Protein AF-A0A1H7T3L9-F1 (afdb_mo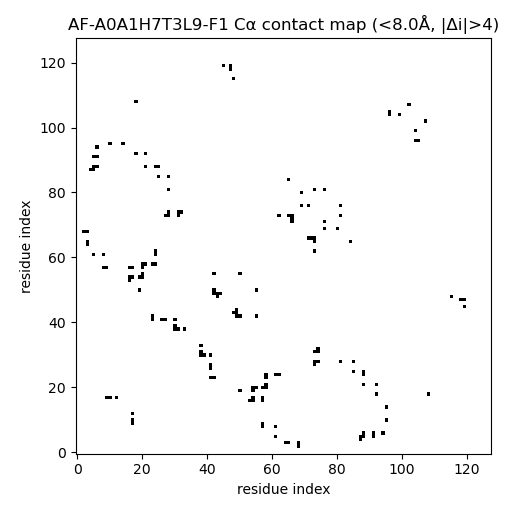nomer)

Nearest PDB structures (foldseek):
  7phh-assembly1_C  TM=2.811E-01  e=4.281E+00  Homo sapiens
  7phi-assembly1_A  TM=2.788E-01  e=5.031E+00  Homo sapiens

Mean predicted aligned error: 8.68 Å

Foldseek 3Di:
DPDDQLLVLQVPPDLVLSLLLLQLLLLLLVLLPDDPVPRDDSQPPDPQGGDDPSSVVSNVVSQVVLCVVVVHHSSPDDPVSSVVVSVSSVVSVVVSCVVVVPVPSVPVSVVVVVVVVVSVPDPPPPPD

Sequence (128 aa):
MNGMDVFSYIESAPVEIAVGALHYCSRAFDHAQWPKERRPDIFFEHPSCLPSPEVRKLTLAILAAIEADAKREIDQLDKKTFDAYWDLIGDAGDILDARHPDDGYSENVEKFFRMMDEKWNRPARSLG

Structure (mmCIF, N/CA/C/O backbone):
data_AF-A0A1H7T3L9-F1
#
_entry.id   AF-A0A1H7T3L9-F1
#
loop_
_atom_site.group_PDB
_atom_site.id
_atom_site.type_symbol
_atom_site.label_atom_id
_atom_site.label_alt_id
_atom_site.label_comp_id
_atom_site.label_asym_id
_atom_site.label_entity_id
_atom_site.label_seq_id
_atom_site.pdbx_PDB_ins_code
_atom_site.Cartn_x
_atom_site.Cartn_y
_atom_site.Cartn_z
_atom_site.occupancy
_atom_site.B_iso_or_equiv
_atom_site.auth_seq_id
_atom_site.auth_comp_id
_atom_site.auth_asym_id
_atom_site.auth_atom_id
_atom_site.pdbx_PDB_model_num
ATOM 1 N N . MET A 1 1 ? -16.909 -11.459 2.527 1.00 47.28 1 MET A N 1
ATOM 2 C CA . MET A 1 1 ? -16.691 -10.154 1.876 1.00 47.28 1 MET A CA 1
ATOM 3 C C . MET A 1 1 ? -16.612 -10.449 0.392 1.00 47.28 1 MET A C 1
ATOM 5 O O . MET A 1 1 ? -15.915 -11.398 0.054 1.00 47.28 1 MET A O 1
ATOM 9 N N . ASN A 1 2 ? -17.373 -9.756 -0.460 1.00 51.25 2 ASN A N 1
ATOM 10 C CA . ASN A 1 2 ? -17.066 -9.751 -1.895 1.00 51.25 2 ASN A CA 1
ATOM 11 C C . ASN A 1 2 ? -15.781 -8.929 -2.000 1.00 51.25 2 ASN A C 1
ATOM 13 O O . ASN A 1 2 ? -15.860 -7.710 -2.031 1.00 51.25 2 ASN A O 1
ATOM 17 N N . GLY A 1 3 ? -14.641 -9.593 -1.805 1.00 60.50 3 GLY A N 1
ATOM 18 C CA . GLY A 1 3 ? -13.380 -8.939 -1.481 1.00 60.50 3 GLY A CA 1
ATOM 19 C C . GLY A 1 3 ? -12.901 -8.093 -2.645 1.00 60.50 3 GLY A C 1
ATOM 20 O O . GLY A 1 3 ? -12.871 -8.573 -3.778 1.00 60.50 3 GLY A O 1
ATOM 21 N N . MET A 1 4 ? -12.546 -6.845 -2.352 1.00 81.00 4 MET A N 1
ATOM 22 C CA . MET A 1 4 ? -11.720 -6.047 -3.243 1.00 81.00 4 MET A CA 1
ATOM 23 C C . MET A 1 4 ? -10.480 -6.849 -3.667 1.00 81.00 4 MET A C 1
ATOM 25 O O . MET A 1 4 ? -9.870 -7.534 -2.848 1.00 81.00 4 MET A O 1
ATOM 29 N N . ASP A 1 5 ? -10.096 -6.715 -4.935 1.00 86.25 5 ASP A N 1
ATOM 30 C CA . ASP A 1 5 ? -8.854 -7.261 -5.473 1.00 86.25 5 ASP A CA 1
ATOM 31 C C . ASP A 1 5 ? -7.885 -6.116 -5.804 1.00 86.25 5 ASP A C 1
ATOM 33 O O . ASP A 1 5 ? -8.059 -5.410 -6.802 1.00 86.25 5 ASP A O 1
ATOM 37 N N . VAL A 1 6 ? -6.869 -5.924 -4.956 1.00 84.88 6 VAL A N 1
ATOM 38 C CA . VAL A 1 6 ? -5.809 -4.920 -5.158 1.00 84.88 6 VAL A CA 1
ATOM 39 C C . VAL A 1 6 ? -5.040 -5.193 -6.453 1.00 84.88 6 VAL A C 1
ATOM 41 O O . VAL A 1 6 ? -4.650 -4.250 -7.143 1.00 84.88 6 VAL A O 1
ATOM 44 N N . PHE A 1 7 ? -4.869 -6.464 -6.828 1.00 86.19 7 PHE A N 1
ATOM 45 C CA . PHE A 1 7 ? -4.080 -6.843 -7.991 1.00 86.19 7 PHE A CA 1
ATOM 46 C C . PHE A 1 7 ? -4.692 -6.316 -9.302 1.00 86.19 7 PHE A C 1
ATOM 48 O O . PHE A 1 7 ? -3.972 -5.817 -10.169 1.00 86.19 7 PHE A O 1
ATOM 55 N N . SER A 1 8 ? -6.024 -6.299 -9.413 1.00 91.12 8 SER A N 1
ATOM 56 C CA . SER A 1 8 ? -6.738 -5.745 -10.577 1.00 91.12 8 SER A CA 1
ATOM 57 C C . SER A 1 8 ? -6.410 -4.273 -10.892 1.00 91.12 8 SER A C 1
ATOM 59 O O . SER A 1 8 ? -6.532 -3.835 -12.035 1.00 91.12 8 SER A O 1
ATOM 61 N N . TYR A 1 9 ? -5.957 -3.494 -9.902 1.00 90.12 9 TYR A N 1
ATOM 62 C CA . TYR A 1 9 ? -5.565 -2.095 -10.105 1.00 90.12 9 TYR A CA 1
ATOM 63 C C . TYR A 1 9 ? -4.179 -1.961 -10.735 1.00 90.12 9 TYR A C 1
ATOM 65 O O . TYR A 1 9 ? -3.903 -0.977 -11.424 1.00 90.12 9 TYR A O 1
ATOM 73 N N . ILE A 1 10 ? -3.301 -2.928 -10.485 1.00 89.81 10 ILE A N 1
ATOM 74 C CA . ILE A 1 10 ? -1.890 -2.857 -10.863 1.00 89.81 10 ILE A CA 1
ATOM 75 C C . ILE A 1 10 ? -1.552 -3.745 -12.061 1.00 89.81 10 ILE A C 1
ATOM 77 O O . ILE A 1 10 ? -0.534 -3.512 -12.704 1.00 89.81 10 ILE A O 1
ATOM 81 N N . GLU A 1 11 ? -2.404 -4.714 -12.411 1.00 90.06 11 GLU A N 1
ATOM 82 C CA . GLU A 1 11 ? -2.085 -5.737 -13.415 1.00 90.06 11 GLU A CA 1
ATOM 83 C C . GLU A 1 11 ? -1.816 -5.193 -14.824 1.00 90.06 11 GLU A C 1
ATOM 85 O O . GLU A 1 11 ? -1.081 -5.805 -15.596 1.00 90.06 11 GLU A O 1
ATOM 90 N N . SER A 1 12 ? -2.413 -4.048 -15.168 1.00 87.00 12 SER A N 1
ATOM 91 C CA . SER A 1 12 ? -2.225 -3.381 -16.460 1.00 87.00 12 SER A CA 1
ATOM 92 C C . SER A 1 12 ? -1.244 -2.208 -16.398 1.00 87.00 12 SER A C 1
ATOM 94 O O . SER A 1 12 ? -0.996 -1.560 -17.417 1.00 87.00 12 SER A O 1
ATOM 96 N N . ALA A 1 13 ? -0.752 -1.863 -15.207 1.00 88.56 13 ALA A N 1
ATOM 97 C CA . ALA A 1 13 ? 0.180 -0.761 -15.033 1.00 88.56 13 ALA A CA 1
ATOM 98 C C . ALA A 1 13 ? 1.607 -1.207 -15.398 1.00 88.56 13 ALA A C 1
ATOM 100 O O . ALA A 1 13 ? 1.959 -2.371 -15.203 1.00 88.56 13 ALA A O 1
ATOM 101 N N . PRO A 1 14 ? 2.469 -0.298 -15.895 1.00 89.31 14 PRO A N 1
ATOM 102 C CA . PRO A 1 14 ? 3.894 -0.586 -15.986 1.00 89.31 14 PRO A CA 1
ATOM 103 C C . PRO A 1 14 ? 4.440 -0.992 -14.615 1.00 89.31 14 PRO A C 1
ATOM 105 O O . PRO A 1 14 ? 4.075 -0.385 -13.607 1.00 89.31 14 PRO A O 1
ATOM 108 N N . VAL A 1 15 ? 5.342 -1.971 -14.591 1.00 85.06 15 VAL A N 1
ATOM 109 C CA . VAL A 1 15 ? 5.835 -2.598 -13.354 1.00 85.06 15 VAL A CA 1
ATOM 110 C C . VAL A 1 15 ? 6.377 -1.585 -12.338 1.00 85.06 15 VAL A C 1
ATOM 112 O O . VAL A 1 15 ? 6.040 -1.638 -11.163 1.00 85.06 15 VAL A O 1
ATOM 115 N N . GLU A 1 16 ? 7.099 -0.570 -12.810 1.00 82.50 16 GLU A N 1
ATOM 116 C CA . GLU A 1 16 ? 7.656 0.530 -12.007 1.00 82.50 16 GLU A CA 1
ATOM 117 C C . GLU A 1 16 ? 6.551 1.333 -11.289 1.00 82.50 16 GLU A C 1
ATOM 119 O O . GLU A 1 16 ? 6.692 1.748 -10.138 1.00 82.50 16 GLU A O 1
ATOM 124 N N . ILE A 1 17 ? 5.419 1.539 -11.973 1.00 89.12 17 ILE A N 1
ATOM 125 C CA . ILE A 1 17 ? 4.260 2.264 -11.446 1.00 89.12 17 ILE A CA 1
ATOM 126 C C . ILE A 1 17 ? 3.498 1.395 -10.446 1.00 89.12 17 ILE A C 1
ATOM 128 O O . ILE A 1 17 ? 3.084 1.896 -9.403 1.00 89.12 17 ILE A O 1
ATOM 132 N N . ALA A 1 18 ? 3.337 0.106 -10.750 1.00 90.69 18 ALA A N 1
ATOM 133 C CA . ALA A 1 18 ? 2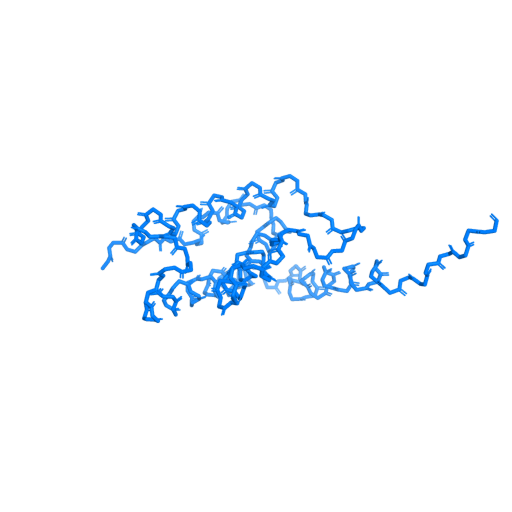.700 -0.867 -9.870 1.00 90.69 18 ALA A CA 1
ATOM 134 C C . ALA A 1 18 ? 3.472 -1.029 -8.549 1.00 90.69 18 ALA A C 1
ATOM 136 O O . ALA A 1 18 ? 2.888 -0.875 -7.477 1.00 90.69 18 ALA A O 1
ATOM 137 N N . VAL A 1 19 ? 4.792 -1.233 -8.623 1.00 87.38 19 VAL A N 1
ATOM 138 C CA . VAL A 1 19 ? 5.690 -1.329 -7.460 1.00 87.38 19 VAL A CA 1
ATOM 139 C C . VAL A 1 19 ? 5.638 -0.056 -6.626 1.00 87.38 19 VAL A C 1
ATOM 141 O O . VAL A 1 19 ? 5.419 -0.116 -5.416 1.00 87.38 19 VAL A O 1
ATOM 144 N N . GLY A 1 20 ? 5.796 1.109 -7.265 1.00 89.19 20 GLY A N 1
ATOM 145 C CA . GLY A 1 20 ? 5.713 2.388 -6.565 1.00 89.19 20 GLY A CA 1
ATOM 146 C C . GLY A 1 20 ? 4.364 2.561 -5.869 1.00 89.19 20 GLY A C 1
ATOM 147 O O . GLY A 1 20 ? 4.311 2.988 -4.716 1.00 89.19 20 GLY A O 1
ATOM 148 N N . ALA A 1 21 ? 3.270 2.187 -6.535 1.00 93.88 21 ALA A N 1
ATOM 149 C CA . ALA A 1 21 ? 1.940 2.310 -5.964 1.00 93.88 21 ALA A CA 1
ATOM 150 C C . ALA A 1 21 ? 1.753 1.426 -4.725 1.00 93.88 21 ALA A C 1
ATOM 152 O O . ALA A 1 21 ? 1.307 1.942 -3.698 1.00 93.88 21 ALA A O 1
ATOM 153 N N . LEU A 1 22 ? 2.147 0.148 -4.804 1.00 93.50 22 LEU A N 1
ATOM 154 C CA . LEU A 1 22 ? 2.106 -0.790 -3.680 1.00 93.50 22 LEU A CA 1
ATOM 155 C C . LEU A 1 22 ? 2.967 -0.311 -2.507 1.00 93.50 22 LEU A C 1
ATOM 157 O O . LEU A 1 22 ? 2.494 -0.309 -1.374 1.00 93.50 22 LEU A O 1
ATOM 161 N N . HIS A 1 23 ? 4.179 0.188 -2.775 1.00 90.38 23 HIS A N 1
ATOM 162 C CA . HIS A 1 23 ? 5.054 0.748 -1.744 1.00 90.38 23 HIS A CA 1
ATOM 163 C C . HIS A 1 23 ? 4.362 1.865 -0.947 1.00 90.38 23 HIS A C 1
ATOM 165 O O . HIS A 1 23 ? 4.315 1.823 0.284 1.00 90.38 23 HIS A O 1
ATOM 171 N N . TYR A 1 24 ? 3.775 2.854 -1.630 1.00 93.50 24 TYR A N 1
ATOM 172 C CA . TYR A 1 24 ? 3.077 3.943 -0.943 1.00 93.50 24 TYR A CA 1
ATOM 173 C C . TYR A 1 24 ? 1.762 3.497 -0.288 1.00 93.50 24 TYR A C 1
ATOM 175 O O . TYR A 1 24 ? 1.348 4.105 0.702 1.00 93.50 24 TYR A O 1
ATOM 183 N N . CYS A 1 25 ? 1.125 2.427 -0.776 1.00 95.38 25 CYS A N 1
ATOM 184 C CA . CYS A 1 25 ? 0.001 1.803 -0.082 1.00 95.38 25 CYS A CA 1
ATOM 185 C C . CYS A 1 25 ? 0.435 1.192 1.256 1.00 95.38 25 CYS A C 1
ATOM 187 O O . CYS A 1 25 ? -0.167 1.520 2.278 1.00 95.38 25 CYS A O 1
ATOM 189 N N . SER A 1 26 ? 1.513 0.403 1.289 1.00 92.88 26 SER A N 1
ATOM 190 C CA . SER A 1 26 ? 2.077 -0.123 2.542 1.00 92.88 26 SER A CA 1
ATOM 191 C C . SER A 1 26 ? 2.439 1.007 3.509 1.00 92.88 26 SER A C 1
ATOM 193 O O . SER A 1 26 ? 2.046 0.980 4.673 1.00 92.88 26 SER A O 1
ATOM 195 N N . ARG A 1 27 ? 3.066 2.088 3.022 1.00 91.69 27 ARG A N 1
ATOM 196 C CA . ARG A 1 27 ? 3.360 3.261 3.864 1.00 91.69 27 ARG A CA 1
ATOM 197 C C . ARG A 1 27 ? 2.118 3.897 4.479 1.00 91.69 27 ARG A C 1
ATOM 199 O O . ARG A 1 27 ? 2.172 4.353 5.619 1.00 91.69 27 ARG A O 1
ATOM 206 N N . ALA A 1 28 ? 1.011 3.968 3.741 1.00 94.31 28 ALA A N 1
ATOM 207 C CA . ALA A 1 28 ? -0.233 4.517 4.272 1.00 94.31 28 ALA A CA 1
ATOM 208 C C . ALA A 1 28 ? -0.746 3.689 5.459 1.00 94.31 28 ALA A C 1
ATOM 210 O O . ALA A 1 28 ? -1.162 4.261 6.466 1.00 94.31 28 ALA A O 1
ATOM 211 N N . PHE A 1 29 ? -0.641 2.363 5.374 1.00 94.31 29 PHE A N 1
ATOM 212 C CA . PHE A 1 29 ? -0.975 1.452 6.467 1.00 94.31 29 PHE A CA 1
ATOM 213 C C . PHE A 1 29 ? -0.014 1.601 7.655 1.00 94.31 29 PHE A C 1
ATOM 215 O O . PHE A 1 29 ? -0.465 1.700 8.797 1.00 94.31 29 PHE A O 1
ATOM 222 N N . ASP A 1 30 ? 1.294 1.709 7.415 1.00 91.38 30 ASP A N 1
ATOM 223 C CA . ASP A 1 30 ? 2.274 1.959 8.480 1.00 91.38 30 ASP A CA 1
ATOM 224 C C . ASP A 1 30 ? 1.993 3.279 9.210 1.00 91.38 30 ASP A C 1
ATOM 226 O O . ASP A 1 30 ? 1.915 3.326 10.441 1.00 91.38 30 ASP A O 1
ATOM 230 N N . HIS A 1 31 ? 1.781 4.361 8.455 1.00 92.38 31 HIS A N 1
ATOM 231 C CA . HIS A 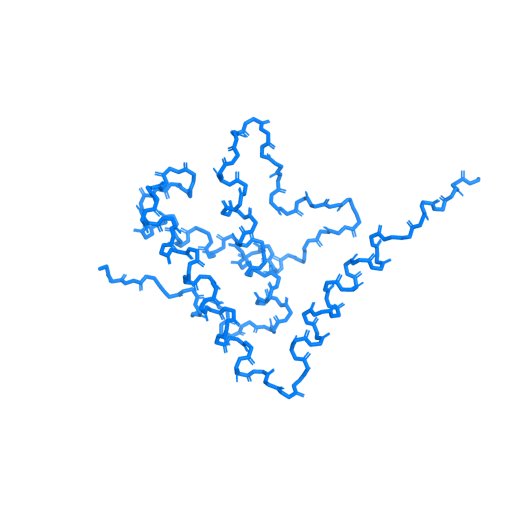1 31 ? 1.495 5.680 9.015 1.00 92.38 31 HIS A CA 1
ATOM 232 C C . HIS A 1 31 ? 0.141 5.706 9.741 1.00 92.38 31 HIS A C 1
ATOM 234 O O . HIS A 1 31 ? -0.001 6.424 10.731 1.00 92.38 31 HIS A O 1
ATOM 240 N N . ALA A 1 32 ? -0.854 4.927 9.301 1.00 92.56 32 ALA A N 1
ATOM 241 C CA . ALA A 1 32 ? -2.161 4.849 9.956 1.00 92.56 32 ALA A CA 1
ATOM 242 C C . ALA A 1 32 ? -2.070 4.365 11.415 1.00 92.56 32 ALA A C 1
ATOM 244 O O . ALA A 1 32 ? -2.903 4.742 12.239 1.00 92.56 32 ALA A O 1
ATOM 245 N N . GLN A 1 33 ? -1.022 3.618 11.769 1.00 89.31 33 GLN A N 1
ATOM 246 C CA . GLN A 1 33 ? -0.770 3.177 13.144 1.00 89.31 33 GLN A CA 1
ATOM 247 C C . GLN A 1 33 ? -0.188 4.284 14.041 1.00 89.31 33 GLN A C 1
ATOM 249 O O . GLN A 1 33 ? -0.147 4.144 15.265 1.00 89.31 33 GLN A O 1
ATOM 254 N N . TRP A 1 34 ? 0.277 5.397 13.466 1.00 89.50 34 TRP A N 1
ATOM 255 C CA . TRP A 1 34 ? 0.857 6.509 14.223 1.00 89.50 34 TRP A CA 1
ATOM 256 C C . TRP A 1 34 ? -0.232 7.486 14.695 1.00 89.50 34 TRP A C 1
ATOM 258 O O . TRP A 1 34 ? -1.310 7.540 14.098 1.00 89.50 34 TRP A O 1
ATOM 268 N N . PRO A 1 35 ? 0.026 8.318 15.724 1.00 88.50 35 PRO A N 1
ATOM 269 C CA . PRO A 1 35 ? -0.861 9.430 16.076 1.00 88.50 35 PRO A CA 1
ATOM 270 C C . PRO A 1 35 ? -1.045 10.401 14.901 1.00 88.50 35 PRO A C 1
ATOM 272 O O . PRO A 1 35 ? -0.055 10.762 14.259 1.00 88.50 35 PRO A O 1
ATOM 275 N N . LYS A 1 36 ? -2.285 10.848 14.637 1.00 87.00 36 LYS A N 1
ATOM 276 C CA . LYS A 1 36 ? -2.649 11.696 13.478 1.00 87.00 36 LYS A CA 1
ATOM 277 C C . LYS A 1 36 ? -1.745 12.918 13.326 1.00 87.00 36 LYS A C 1
ATOM 279 O O . LYS A 1 36 ? -1.329 13.241 12.221 1.00 87.00 36 LYS A O 1
ATOM 284 N N . GLU A 1 37 ? -1.392 13.554 14.436 1.00 88.12 37 GLU A N 1
ATOM 285 C CA . GLU A 1 37 ? -0.607 14.791 14.486 1.00 88.12 37 GLU A CA 1
ATOM 286 C C . GLU A 1 37 ? 0.855 14.594 14.059 1.00 88.12 37 GLU A C 1
ATOM 288 O O . GLU A 1 37 ? 1.570 15.567 13.831 1.00 88.12 37 GLU A O 1
ATOM 293 N N . ARG A 1 38 ? 1.317 13.341 13.990 1.00 84.88 38 ARG A N 1
ATOM 294 C CA . ARG A 1 38 ? 2.695 12.971 13.645 1.00 84.88 38 ARG A CA 1
ATOM 295 C C . ARG A 1 38 ? 2.813 12.256 12.307 1.00 84.88 38 ARG A C 1
ATOM 297 O O . ARG A 1 38 ? 3.927 11.900 11.934 1.00 84.88 38 ARG A O 1
ATOM 304 N N . ARG A 1 39 ? 1.703 12.013 11.607 1.00 87.62 39 ARG A N 1
ATOM 305 C CA . ARG A 1 39 ? 1.724 11.317 10.318 1.00 87.62 39 ARG A CA 1
ATOM 306 C C . ARG A 1 39 ? 2.277 12.255 9.249 1.00 87.62 39 ARG A C 1
ATOM 308 O O . ARG A 1 39 ? 1.651 13.282 8.982 1.00 87.62 39 ARG A O 1
ATOM 315 N N . PRO A 1 40 ? 3.430 11.939 8.640 1.00 84.56 40 PRO A N 1
ATOM 316 C CA . PRO A 1 40 ? 3.887 12.692 7.489 1.00 84.56 40 PRO A CA 1
ATOM 317 C C . PRO A 1 40 ? 3.008 12.360 6.278 1.00 84.56 40 PRO A C 1
ATOM 319 O O . PRO A 1 40 ? 2.341 11.318 6.241 1.00 84.56 40 PRO A O 1
ATOM 322 N N . ASP A 1 41 ? 3.019 13.245 5.281 1.00 88.50 41 ASP A N 1
ATOM 3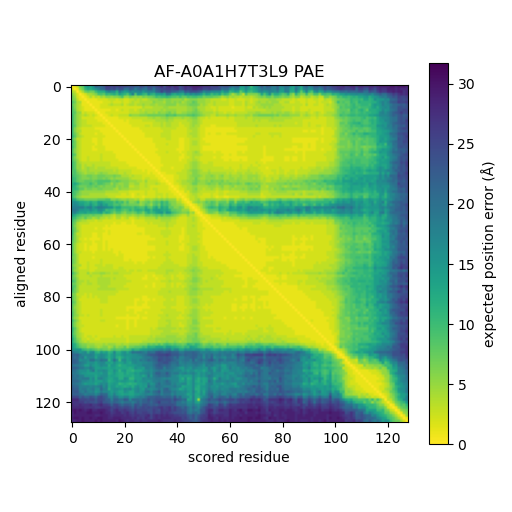23 C CA . ASP A 1 41 ? 2.443 12.939 3.970 1.00 88.50 41 ASP A CA 1
ATOM 324 C C . ASP A 1 41 ? 3.090 11.647 3.445 1.00 88.50 41 ASP A C 1
ATOM 326 O O . ASP A 1 41 ? 4.315 11.523 3.420 1.00 88.50 41 ASP A O 1
ATOM 330 N N . ILE A 1 42 ? 2.262 10.667 3.070 1.00 89.94 42 ILE A N 1
ATOM 331 C CA . ILE A 1 42 ? 2.714 9.340 2.633 1.00 89.94 42 ILE A CA 1
ATOM 332 C C . ILE A 1 42 ? 3.622 9.417 1.402 1.00 89.94 42 ILE A C 1
ATOM 334 O O . ILE A 1 42 ? 4.479 8.559 1.236 1.00 89.94 42 ILE A O 1
ATOM 338 N N . PHE A 1 43 ? 3.469 10.454 0.573 1.00 89.00 43 PHE A N 1
ATOM 339 C CA . PHE A 1 43 ? 4.284 10.692 -0.616 1.00 89.00 43 PHE A CA 1
ATOM 340 C C . PHE A 1 43 ? 5.516 11.552 -0.331 1.00 89.00 43 PHE A C 1
ATOM 342 O O . PHE A 1 43 ? 6.388 11.679 -1.192 1.00 89.00 43 PHE A O 1
ATOM 349 N N . PHE A 1 44 ? 5.586 12.171 0.849 1.00 81.12 44 PHE A N 1
ATOM 350 C CA . PHE A 1 44 ? 6.699 13.018 1.244 1.00 81.12 44 PHE A CA 1
ATOM 351 C C . PHE A 1 44 ? 7.683 12.231 2.105 1.00 81.12 44 PHE A C 1
ATOM 353 O O . PHE A 1 44 ? 7.658 12.268 3.334 1.00 81.12 44 PHE A O 1
ATOM 360 N N . GLU A 1 45 ? 8.573 11.519 1.426 1.00 69.31 45 GLU A N 1
ATOM 361 C CA . GLU A 1 45 ? 9.675 10.806 2.066 1.00 69.31 45 GLU A CA 1
ATOM 362 C C . GLU A 1 45 ? 10.947 11.664 2.122 1.00 69.31 45 GLU A C 1
ATOM 364 O O . GLU A 1 45 ? 11.600 11.749 3.162 1.00 69.31 45 GLU A O 1
ATOM 369 N N . HIS A 1 46 ? 11.275 12.354 1.023 1.00 66.00 46 HIS A N 1
ATOM 370 C CA . HIS A 1 46 ? 12.433 13.243 0.928 1.00 66.00 46 HIS A CA 1
ATOM 371 C C . HIS A 1 46 ? 12.211 14.349 -0.124 1.00 66.00 46 HIS A C 1
ATOM 373 O O . HIS A 1 46 ? 11.596 14.084 -1.159 1.00 66.00 46 HIS A O 1
ATOM 379 N N . PRO A 1 47 ? 12.759 15.571 0.048 1.00 58.00 47 PRO A N 1
ATOM 380 C CA . PRO A 1 47 ? 12.566 16.681 -0.896 1.00 58.00 47 PRO A CA 1
ATOM 381 C C . PRO A 1 47 ? 12.997 16.406 -2.345 1.00 58.00 47 PRO A C 1
ATOM 383 O O . PRO A 1 47 ? 12.492 17.040 -3.267 1.00 58.00 47 PRO A O 1
ATOM 386 N N . SER A 1 48 ? 13.942 15.487 -2.560 1.00 58.50 48 SER A N 1
ATOM 387 C CA . SER A 1 48 ? 14.422 15.104 -3.898 1.00 58.50 48 SER A CA 1
ATOM 388 C C . SER A 1 48 ? 13.710 13.886 -4.490 1.00 58.50 48 SER A C 1
ATOM 390 O O . SER A 1 48 ? 14.077 13.449 -5.583 1.00 58.50 48 SER A O 1
ATOM 392 N N . CYS A 1 49 ? 12.723 13.331 -3.786 1.00 62.47 49 CYS A N 1
ATOM 393 C CA . CYS A 1 49 ? 12.108 12.068 -4.149 1.00 62.47 49 CYS A CA 1
ATOM 394 C C . CYS A 1 49 ? 10.591 12.116 -3.969 1.00 62.47 49 CYS A C 1
ATOM 396 O O . CYS A 1 49 ? 10.040 11.682 -2.960 1.00 62.47 49 CYS A O 1
ATOM 398 N N . LEU A 1 50 ? 9.933 12.700 -4.968 1.00 77.06 50 LEU A N 1
ATOM 399 C CA . LEU A 1 50 ? 8.484 12.667 -5.095 1.00 77.06 50 LEU A CA 1
ATOM 400 C C . LEU A 1 50 ? 8.105 11.572 -6.098 1.00 77.06 50 LEU A C 1
ATOM 402 O O . LEU A 1 50 ? 8.768 11.457 -7.136 1.00 77.06 50 LEU A O 1
ATOM 406 N N . PRO A 1 51 ? 7.040 10.800 -5.831 1.00 85.19 51 PRO A N 1
ATOM 407 C CA . PRO A 1 51 ? 6.529 9.841 -6.798 1.00 85.19 51 PRO A CA 1
ATOM 408 C C . PRO A 1 51 ? 6.111 10.535 -8.090 1.00 85.19 51 PRO A C 1
ATOM 410 O O . PRO A 1 51 ? 5.702 11.703 -8.088 1.00 85.19 51 PRO A O 1
ATOM 413 N N . SER A 1 52 ? 6.143 9.791 -9.196 1.00 88.94 52 SER A N 1
ATOM 414 C CA . SER A 1 52 ? 5.540 10.281 -10.431 1.00 88.94 52 SER A CA 1
ATOM 415 C C . SER A 1 52 ? 4.032 10.520 -10.239 1.00 88.94 52 SER A C 1
ATOM 417 O O . SER A 1 52 ? 3.399 9.896 -9.374 1.00 88.94 52 SER A O 1
ATOM 419 N N . PRO A 1 53 ? 3.417 11.405 -11.045 1.00 92.44 53 PRO A N 1
ATOM 420 C CA . PRO A 1 53 ? 1.971 11.606 -11.019 1.00 92.44 53 PRO A CA 1
ATOM 421 C C . PRO A 1 53 ? 1.175 10.306 -11.196 1.00 92.44 53 PRO A C 1
ATOM 423 O O . PRO A 1 53 ? 0.125 10.146 -10.576 1.00 92.44 53 PRO A O 1
ATOM 426 N N . GLU A 1 54 ? 1.675 9.371 -12.004 1.00 92.75 54 GLU A N 1
ATOM 427 C CA . GLU A 1 54 ? 1.054 8.073 -12.265 1.00 92.75 54 GLU A CA 1
ATOM 428 C C . GLU A 1 54 ? 1.078 7.172 -11.027 1.00 92.75 54 GLU A C 1
ATOM 430 O O . GLU A 1 54 ? 0.031 6.632 -10.670 1.00 92.75 54 GLU A O 1
ATOM 435 N N . VAL A 1 55 ? 2.223 7.075 -10.334 1.00 92.44 55 VAL A N 1
ATOM 436 C CA . VAL A 1 55 ? 2.331 6.346 -9.058 1.00 92.44 55 VAL A CA 1
ATOM 437 C C . VAL A 1 55 ? 1.355 6.937 -8.051 1.00 92.44 55 VAL A C 1
ATOM 439 O O . VAL A 1 55 ? 0.528 6.219 -7.499 1.00 92.44 55 VAL A O 1
ATOM 442 N N . ARG A 1 56 ? 1.375 8.264 -7.875 1.00 94.62 56 ARG A N 1
ATOM 443 C CA . ARG A 1 56 ? 0.492 8.946 -6.924 1.00 94.62 56 ARG A CA 1
ATOM 444 C C . ARG A 1 56 ? -0.983 8.688 -7.228 1.00 94.62 56 ARG A C 1
ATOM 446 O O . ARG A 1 56 ? -1.765 8.418 -6.320 1.00 94.62 56 ARG A O 1
ATOM 453 N N . LYS A 1 57 ? -1.371 8.776 -8.503 1.00 96.62 57 LYS A N 1
ATOM 454 C CA . LYS A 1 57 ? -2.747 8.525 -8.943 1.00 96.62 57 LYS A CA 1
ATOM 455 C C . LYS A 1 57 ? -3.166 7.086 -8.648 1.00 96.62 57 LYS A C 1
ATOM 457 O O . LYS A 1 57 ? -4.276 6.882 -8.163 1.00 96.62 57 LYS A O 1
ATOM 462 N N . LEU A 1 58 ? -2.298 6.115 -8.930 1.00 96.56 58 LEU A N 1
ATOM 463 C CA . LEU A 1 58 ? -2.593 4.705 -8.708 1.00 96.56 58 LEU A CA 1
ATOM 464 C C . LEU A 1 58 ? -2.667 4.368 -7.213 1.00 96.56 58 LEU A C 1
ATOM 466 O O . LEU A 1 58 ? -3.648 3.762 -6.793 1.00 96.56 58 LEU A O 1
ATOM 470 N N . THR A 1 59 ? -1.724 4.853 -6.397 1.00 96.69 59 THR A N 1
ATOM 471 C CA . THR A 1 59 ? -1.780 4.725 -4.930 1.00 96.69 59 THR A CA 1
ATOM 472 C C . THR A 1 59 ? -3.099 5.253 -4.381 1.00 96.69 59 THR A C 1
ATOM 474 O O . THR A 1 59 ? -3.792 4.551 -3.652 1.00 96.69 59 THR A O 1
ATOM 477 N N . LEU A 1 60 ? -3.480 6.483 -4.744 1.00 97.12 60 LEU A N 1
ATOM 478 C CA . LEU A 1 60 ? -4.717 7.087 -4.245 1.00 97.12 60 LEU A CA 1
ATOM 479 C C . LEU A 1 60 ? -5.959 6.304 -4.682 1.00 97.12 60 LEU A C 1
ATOM 481 O O . LEU A 1 60 ? -6.900 6.192 -3.903 1.00 97.12 60 LEU A O 1
ATOM 485 N N . ALA A 1 61 ? -5.967 5.750 -5.898 1.00 97.19 61 ALA A N 1
ATOM 486 C CA . ALA A 1 61 ? -7.072 4.924 -6.374 1.00 97.19 61 ALA A CA 1
ATOM 487 C C . ALA A 1 61 ? -7.219 3.631 -5.556 1.00 97.19 61 ALA A C 1
ATOM 489 O O . ALA A 1 61 ? -8.339 3.275 -5.194 1.00 97.19 61 ALA A O 1
ATOM 490 N N . ILE A 1 62 ? -6.105 2.968 -5.228 1.00 97.19 62 ILE A N 1
ATOM 491 C CA . ILE A 1 62 ? -6.100 1.754 -4.399 1.00 97.19 62 ILE A CA 1
ATOM 492 C C . ILE A 1 62 ? -6.567 2.080 -2.976 1.00 97.19 62 ILE A C 1
ATOM 494 O O . ILE A 1 62 ? -7.477 1.428 -2.472 1.00 97.19 62 ILE A O 1
ATOM 498 N N . LEU A 1 63 ? -6.005 3.116 -2.343 1.00 96.88 63 LEU A N 1
ATOM 499 C CA . LEU A 1 63 ? -6.384 3.505 -0.979 1.00 96.88 63 LEU A CA 1
ATOM 500 C C . LEU A 1 63 ? -7.867 3.889 -0.889 1.00 96.88 63 LEU A C 1
ATOM 502 O O . LEU A 1 63 ? -8.568 3.412 -0.003 1.00 96.88 63 LEU A O 1
ATOM 506 N N . ALA A 1 64 ? -8.371 4.675 -1.843 1.00 96.44 64 ALA A N 1
ATOM 507 C CA . ALA A 1 64 ? -9.784 5.047 -1.882 1.00 96.44 64 ALA A CA 1
ATOM 508 C C . ALA A 1 64 ? -10.706 3.833 -2.083 1.00 96.44 64 ALA A C 1
ATOM 510 O O . ALA A 1 64 ? -11.803 3.791 -1.527 1.00 96.44 64 ALA A O 1
ATOM 511 N N . ALA A 1 65 ? -10.279 2.842 -2.870 1.00 95.94 65 ALA A N 1
ATOM 512 C CA . ALA A 1 65 ? -11.034 1.610 -3.061 1.00 95.94 65 ALA A CA 1
ATOM 513 C C . ALA A 1 65 ? -11.086 0.765 -1.779 1.00 95.94 65 ALA A C 1
ATOM 515 O O . ALA A 1 65 ? -12.163 0.281 -1.428 1.00 95.94 65 ALA A O 1
ATOM 516 N N . ILE A 1 66 ? -9.972 0.671 -1.044 1.00 95.50 66 ILE A N 1
ATOM 517 C CA . ILE A 1 66 ? -9.918 0.015 0.272 1.00 95.50 66 ILE A CA 1
ATOM 518 C C . ILE A 1 66 ? -10.886 0.699 1.240 1.00 95.50 66 ILE A C 1
ATOM 520 O O . ILE A 1 66 ? -11.709 0.035 1.866 1.00 95.50 66 ILE A O 1
ATOM 524 N N . GLU A 1 67 ? -10.843 2.029 1.338 1.00 95.69 67 GLU A N 1
ATOM 525 C CA . GLU A 1 67 ? -11.724 2.778 2.242 1.00 95.69 67 GLU A CA 1
ATOM 526 C C . GLU A 1 67 ? -13.204 2.652 1.858 1.00 95.69 67 GLU A C 1
ATOM 528 O O . GLU A 1 67 ? -14.074 2.559 2.728 1.00 95.69 67 GLU A O 1
ATOM 533 N N . ALA A 1 68 ? -13.506 2.606 0.557 1.00 95.12 68 ALA A N 1
ATOM 534 C CA . ALA A 1 68 ? -14.860 2.396 0.059 1.00 95.12 68 ALA A CA 1
ATOM 535 C C . ALA A 1 68 ? -15.389 0.988 0.382 1.00 95.12 68 ALA A C 1
ATOM 537 O O . ALA A 1 68 ? -16.543 0.858 0.805 1.00 95.12 68 ALA A O 1
ATOM 538 N N . ASP A 1 69 ? -14.561 -0.049 0.222 1.00 95.00 69 ASP A N 1
ATOM 539 C CA . ASP A 1 69 ? -14.909 -1.436 0.555 1.00 95.00 69 ASP A CA 1
ATOM 540 C C . ASP A 1 69 ? -15.086 -1.615 2.074 1.00 95.00 69 ASP A C 1
ATOM 542 O O . ASP A 1 69 ? -16.103 -2.142 2.539 1.00 95.00 69 ASP A O 1
ATOM 546 N N . ALA A 1 70 ? -14.166 -1.052 2.863 1.00 93.62 70 ALA A N 1
ATOM 547 C CA . ALA A 1 70 ? -14.209 -1.069 4.323 1.00 93.62 70 ALA A CA 1
ATOM 548 C C . ALA A 1 70 ? -15.290 -0.151 4.922 1.00 93.62 70 ALA A C 1
ATOM 550 O O . ALA A 1 70 ? -15.668 -0.301 6.091 1.00 93.62 70 ALA A O 1
ATOM 551 N N . LYS A 1 71 ? -15.787 0.812 4.134 1.00 95.06 71 LYS A N 1
ATOM 552 C CA . LYS A 1 71 ? -16.688 1.904 4.547 1.00 95.06 71 LYS A CA 1
ATOM 553 C C . LYS A 1 71 ? -16.133 2.726 5.712 1.00 95.06 71 LYS A C 1
ATOM 555 O O . LYS A 1 71 ? -16.896 3.186 6.568 1.00 95.06 71 LYS A O 1
ATOM 560 N N . ARG A 1 72 ? -14.808 2.850 5.778 1.00 95.12 72 ARG A N 1
ATOM 561 C CA . ARG A 1 72 ? -14.044 3.474 6.863 1.00 95.12 72 ARG A CA 1
ATOM 562 C C . ARG A 1 72 ? -12.708 3.965 6.331 1.00 95.12 72 ARG A C 1
ATOM 564 O O . ARG A 1 72 ? -12.165 3.365 5.413 1.00 95.12 72 ARG A O 1
ATOM 571 N N . GLU A 1 73 ? -12.178 5.007 6.959 1.00 95.06 73 GLU A N 1
ATOM 572 C CA . GLU A 1 73 ? -10.796 5.438 6.733 1.00 95.06 73 GLU A CA 1
ATOM 573 C C . GLU A 1 73 ? -9.817 4.357 7.219 1.00 95.06 73 GLU A C 1
ATOM 575 O O . GLU A 1 73 ? -10.109 3.633 8.179 1.00 95.06 73 GLU A O 1
ATOM 580 N N . ILE A 1 74 ? -8.647 4.263 6.582 1.00 94.12 74 ILE A N 1
ATOM 581 C CA . ILE A 1 74 ? -7.631 3.233 6.889 1.00 94.12 74 ILE A CA 1
ATOM 582 C C . ILE A 1 74 ? -7.218 3.252 8.369 1.00 94.12 74 ILE A C 1
ATOM 584 O O . ILE A 1 74 ? -6.989 2.215 8.988 1.00 94.12 74 ILE A O 1
ATOM 588 N N . ASP A 1 75 ? -7.169 4.431 8.978 1.00 93.69 75 ASP A N 1
ATOM 589 C CA . ASP A 1 75 ? -6.794 4.607 10.380 1.00 93.69 75 ASP A CA 1
ATOM 590 C C . ASP A 1 75 ? -7.929 4.360 11.387 1.00 93.69 75 ASP A C 1
ATOM 592 O O . ASP A 1 75 ? -7.730 4.501 12.595 1.00 93.69 75 ASP A O 1
ATOM 596 N N . GLN A 1 76 ? -9.113 3.992 10.899 1.00 95.38 76 GLN A N 1
ATOM 597 C CA . GLN A 1 76 ? -10.287 3.611 11.689 1.00 95.38 76 GLN A CA 1
ATOM 598 C C . GLN A 1 76 ? -10.633 2.123 11.537 1.0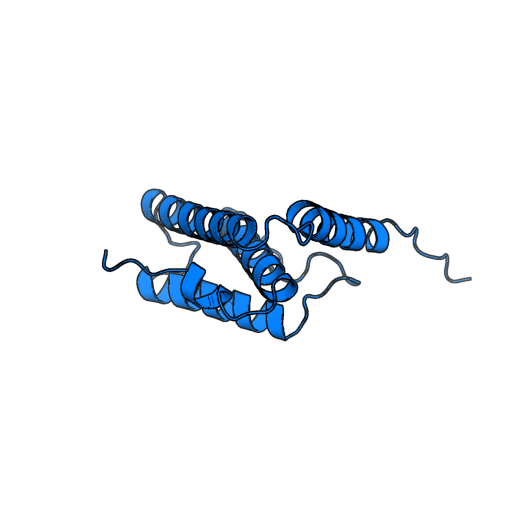0 95.38 76 GLN A C 1
ATOM 600 O O . GLN A 1 76 ? -11.664 1.665 12.055 1.00 95.38 76 GLN A O 1
ATOM 605 N N . LEU A 1 77 ? -9.810 1.370 10.803 1.00 94.50 77 LEU A N 1
ATOM 606 C CA . LEU A 1 77 ? -9.979 -0.064 10.622 1.00 94.50 77 LEU A CA 1
ATOM 607 C C . LEU A 1 77 ? -9.724 -0.799 11.939 1.00 94.50 77 LEU A C 1
ATOM 609 O O . LEU A 1 77 ? -8.819 -0.470 12.706 1.00 94.50 77 LEU A O 1
ATOM 613 N N . ASP A 1 78 ? -10.531 -1.825 12.206 1.00 95.00 78 ASP A N 1
ATOM 614 C CA . ASP A 1 78 ? -10.191 -2.788 13.245 1.00 95.00 78 ASP A CA 1
ATOM 615 C C . ASP A 1 78 ? -9.003 -3.650 12.794 1.00 95.00 78 ASP A C 1
ATOM 617 O O . ASP A 1 78 ? -8.746 -3.800 11.599 1.00 95.00 78 ASP A O 1
ATOM 621 N N . LYS A 1 79 ? -8.300 -4.258 13.756 1.00 93.88 79 LYS A N 1
ATOM 622 C CA . LYS A 1 79 ? -7.090 -5.039 13.476 1.00 93.88 79 LYS A CA 1
ATOM 623 C C . LYS A 1 79 ? -7.302 -6.127 12.419 1.00 93.88 79 LYS A C 1
ATOM 625 O O . LYS A 1 79 ? -6.445 -6.307 11.568 1.00 93.88 79 LYS A O 1
ATOM 630 N N . LYS A 1 80 ? -8.427 -6.845 12.458 1.00 95.44 80 LYS A N 1
ATOM 631 C CA . LYS A 1 80 ? -8.671 -7.945 11.519 1.00 95.44 80 LYS A CA 1
ATOM 632 C C . LYS A 1 80 ? -8.823 -7.416 10.095 1.00 95.44 80 LYS A C 1
ATOM 634 O O . LYS A 1 80 ? -8.290 -8.011 9.166 1.00 95.44 80 LYS A O 1
ATOM 639 N N . THR A 1 81 ? -9.563 -6.325 9.932 1.00 94.69 81 THR A N 1
ATOM 640 C CA . THR A 1 81 ? -9.757 -5.683 8.629 1.00 94.69 81 THR A CA 1
ATOM 641 C C . THR A 1 81 ? -8.456 -5.057 8.121 1.00 94.69 81 THR A C 1
ATOM 643 O O . THR A 1 81 ? -8.132 -5.201 6.947 1.00 94.69 81 THR A O 1
ATOM 646 N N . PHE A 1 82 ? -7.684 -4.423 9.007 1.00 94.94 82 PHE A N 1
ATOM 647 C CA . PHE A 1 82 ? -6.366 -3.876 8.687 1.00 94.94 82 PHE A CA 1
ATOM 648 C C . PHE A 1 82 ? -5.407 -4.964 8.188 1.00 94.94 82 PHE A C 1
ATOM 650 O O . PHE A 1 82 ? -4.862 -4.829 7.096 1.00 94.94 82 PHE A O 1
ATOM 657 N N . ASP A 1 83 ? -5.251 -6.051 8.952 1.00 94.38 83 ASP A N 1
ATOM 658 C CA . ASP A 1 83 ? -4.365 -7.166 8.600 1.00 94.38 83 ASP A CA 1
ATOM 659 C C . ASP A 1 83 ? -4.787 -7.787 7.254 1.00 94.38 83 ASP A C 1
ATOM 661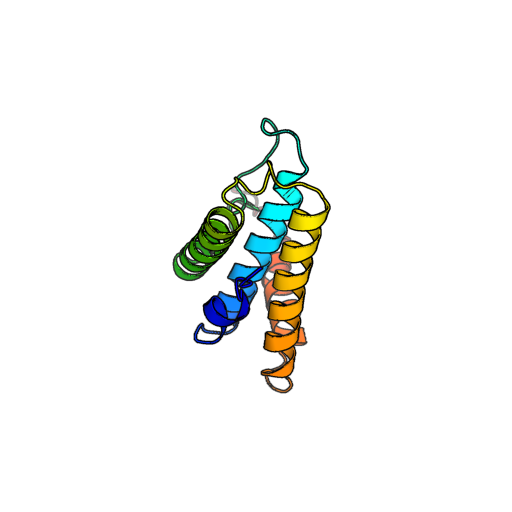 O O . ASP A 1 83 ? -3.946 -8.042 6.403 1.00 94.38 83 ASP A O 1
ATOM 665 N N . ALA A 1 84 ? -6.093 -7.936 7.002 1.00 94.75 84 ALA A N 1
ATOM 666 C CA . ALA A 1 84 ? -6.586 -8.493 5.743 1.00 94.75 84 ALA A CA 1
ATOM 667 C C . ALA A 1 84 ? -6.206 -7.649 4.511 1.00 94.75 84 ALA A C 1
ATOM 669 O O . ALA A 1 84 ? -5.833 -8.209 3.485 1.00 94.75 84 ALA A O 1
ATOM 670 N N . TYR A 1 85 ? -6.298 -6.316 4.581 1.00 95.44 85 TYR A N 1
ATOM 671 C CA . TYR A 1 85 ? -5.872 -5.471 3.458 1.00 95.44 85 TYR A CA 1
ATOM 672 C C . TYR A 1 85 ? -4.353 -5.353 3.351 1.00 95.44 85 TYR A C 1
ATOM 674 O O . TYR A 1 85 ? -3.841 -5.241 2.240 1.00 95.44 85 TYR A O 1
ATOM 682 N N . TRP A 1 86 ? -3.638 -5.394 4.478 1.00 93.88 86 TRP A N 1
ATOM 683 C CA . TRP A 1 86 ? -2.181 -5.467 4.475 1.00 93.88 86 TRP A CA 1
ATOM 684 C C . TRP A 1 86 ? -1.697 -6.713 3.725 1.00 93.88 86 TRP A C 1
ATOM 686 O O . TRP A 1 86 ? -0.869 -6.601 2.821 1.00 93.88 86 TRP A O 1
ATOM 696 N N . ASP A 1 87 ? -2.287 -7.869 4.033 1.00 93.38 87 ASP A N 1
ATOM 697 C CA . ASP A 1 87 ? -1.992 -9.131 3.356 1.00 93.38 87 ASP A CA 1
ATOM 698 C C . ASP A 1 87 ? -2.360 -9.059 1.866 1.00 93.38 87 ASP A C 1
ATOM 700 O O . ASP A 1 87 ? -1.550 -9.433 1.029 1.00 93.38 87 ASP A O 1
ATOM 704 N N . LEU A 1 88 ? -3.510 -8.473 1.499 1.00 93.44 88 LEU A N 1
ATOM 705 C CA . LEU A 1 88 ? -3.888 -8.287 0.087 1.00 93.44 88 LEU A CA 1
ATOM 706 C C . LEU A 1 88 ? -2.899 -7.416 -0.707 1.00 93.44 88 LEU A C 1
ATOM 708 O O . LEU A 1 88 ? -2.678 -7.663 -1.892 1.00 93.44 88 LEU A O 1
ATOM 712 N N . ILE A 1 89 ? -2.324 -6.382 -0.085 1.00 93.31 89 ILE A N 1
ATOM 713 C CA . ILE A 1 89 ? -1.278 -5.557 -0.708 1.00 93.31 89 ILE A CA 1
ATOM 714 C C . ILE A 1 89 ? -0.005 -6.392 -0.912 1.00 93.31 89 ILE A C 1
ATOM 716 O O . ILE A 1 89 ? 0.614 -6.295 -1.972 1.00 93.31 89 ILE A O 1
ATOM 720 N N . GLY A 1 90 ? 0.360 -7.220 0.074 1.00 89.31 90 GLY A N 1
ATOM 721 C CA . GLY A 1 90 ? 1.482 -8.157 -0.013 1.00 89.31 90 GLY A CA 1
ATOM 722 C C . GLY A 1 90 ? 1.294 -9.194 -1.121 1.00 89.31 90 GLY A C 1
ATOM 723 O O . GLY A 1 90 ? 2.130 -9.285 -2.015 1.00 89.31 90 GLY A O 1
ATOM 724 N N . ASP A 1 91 ? 0.149 -9.876 -1.133 1.00 91.94 91 ASP A N 1
ATOM 725 C CA . ASP A 1 91 ? -0.222 -10.866 -2.148 1.00 91.94 91 ASP A CA 1
ATOM 726 C C . ASP A 1 91 ? -0.189 -10.263 -3.562 1.00 91.94 91 ASP A C 1
ATOM 728 O O . ASP A 1 91 ? 0.294 -10.888 -4.505 1.00 91.94 91 ASP A O 1
ATOM 732 N N . ALA A 1 92 ? -0.666 -9.025 -3.733 1.00 91.12 92 ALA A N 1
ATOM 733 C CA . ALA A 1 92 ? -0.591 -8.332 -5.017 1.00 91.12 92 ALA A CA 1
ATOM 734 C C . ALA A 1 92 ? 0.864 -8.088 -5.462 1.00 91.12 92 ALA A C 1
ATOM 736 O O . ALA A 1 92 ? 1.163 -8.185 -6.655 1.00 91.12 92 ALA A O 1
ATOM 737 N N . GLY A 1 93 ? 1.764 -7.805 -4.516 1.00 88.44 93 GLY A N 1
ATOM 738 C CA . GLY A 1 93 ? 3.204 -7.709 -4.754 1.00 88.44 93 GLY A CA 1
ATOM 739 C C . GLY A 1 93 ? 3.828 -9.044 -5.165 1.00 88.44 93 GLY A C 1
ATOM 740 O O . GLY A 1 93 ? 4.575 -9.078 -6.142 1.00 88.44 93 GLY A O 1
ATOM 741 N N . ASP A 1 94 ? 3.466 -10.134 -4.488 1.00 88.12 94 ASP A N 1
ATOM 742 C CA . ASP A 1 94 ? 3.950 -11.488 -4.792 1.00 88.12 94 ASP A CA 1
ATOM 743 C C . ASP A 1 94 ? 3.468 -11.972 -6.170 1.00 88.12 94 ASP A C 1
ATOM 745 O O . ASP A 1 94 ? 4.227 -12.565 -6.939 1.00 88.12 94 ASP A O 1
ATOM 749 N N . ILE A 1 95 ? 2.211 -11.687 -6.533 1.00 89.00 95 ILE A N 1
A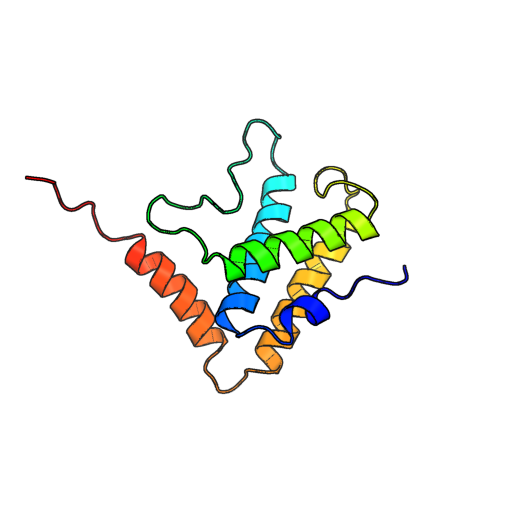TOM 750 C CA . ILE A 1 95 ? 1.684 -12.003 -7.869 1.00 89.00 95 ILE A CA 1
ATOM 751 C C . ILE A 1 95 ? 2.423 -11.194 -8.941 1.00 89.00 95 ILE A C 1
ATOM 753 O O . ILE A 1 95 ? 2.696 -11.721 -10.024 1.00 89.00 95 ILE A O 1
ATOM 757 N N . LEU A 1 96 ? 2.729 -9.921 -8.666 1.00 86.19 96 LEU A N 1
ATOM 758 C CA . LEU A 1 96 ? 3.477 -9.078 -9.594 1.00 86.19 96 LEU A CA 1
ATOM 759 C C . LEU A 1 96 ? 4.897 -9.624 -9.810 1.00 86.19 96 LEU A C 1
ATOM 761 O O . LEU A 1 96 ? 5.291 -9.783 -10.961 1.00 86.19 96 LEU A O 1
ATOM 765 N N . ASP A 1 97 ? 5.607 -10.003 -8.744 1.00 82.12 97 ASP A N 1
ATOM 766 C CA . ASP A 1 97 ? 6.927 -10.655 -8.819 1.00 82.12 97 ASP A CA 1
ATOM 767 C C . ASP A 1 97 ? 6.874 -11.955 -9.638 1.00 82.12 97 ASP A C 1
ATOM 769 O O . ASP A 1 97 ? 7.636 -12.148 -10.583 1.00 82.12 97 ASP A O 1
ATOM 773 N N . ALA A 1 98 ? 5.889 -12.818 -9.372 1.00 84.69 98 ALA A N 1
ATOM 774 C CA . ALA A 1 98 ? 5.743 -14.095 -10.071 1.00 84.69 98 ALA A CA 1
ATOM 775 C C . ALA A 1 98 ? 5.446 -13.957 -11.578 1.00 84.69 98 ALA A C 1
ATOM 777 O O . ALA A 1 98 ? 5.771 -14.858 -12.355 1.00 84.69 98 ALA A O 1
ATOM 778 N N . ARG A 1 99 ? 4.811 -12.856 -12.013 1.00 80.94 99 ARG A N 1
ATOM 779 C CA . ARG A 1 99 ? 4.586 -12.548 -13.443 1.00 80.94 99 ARG A CA 1
ATOM 780 C C . ARG A 1 99 ? 5.817 -11.962 -14.128 1.00 80.94 99 ARG A C 1
ATOM 782 O O . ARG A 1 99 ? 5.872 -11.959 -15.358 1.00 80.94 99 ARG A O 1
ATOM 789 N N . HIS A 1 100 ? 6.778 -11.513 -13.333 1.00 74.12 100 HIS A N 1
ATOM 790 C CA . HIS A 1 100 ? 7.986 -10.829 -13.751 1.00 74.12 100 HIS A CA 1
ATOM 791 C C . HIS A 1 100 ? 9.263 -11.533 -13.214 1.00 74.12 100 HIS A C 1
ATOM 793 O O . HIS A 1 100 ? 10.107 -10.905 -12.569 1.00 74.12 100 HIS A O 1
ATOM 799 N N . PRO A 1 101 ? 9.437 -12.856 -13.460 1.00 64.50 101 PRO A N 1
ATOM 800 C CA . PRO A 1 101 ? 10.527 -13.629 -12.860 1.00 64.50 101 PRO A CA 1
ATOM 801 C C . PRO A 1 101 ? 11.901 -13.384 -13.514 1.00 64.50 101 PRO A C 1
ATOM 803 O O . PRO A 1 101 ? 12.924 -13.568 -12.858 1.00 64.50 101 PRO A O 1
ATOM 806 N N . ASP A 1 102 ? 11.940 -12.972 -14.789 1.00 59.59 102 ASP A N 1
ATOM 807 C CA . ASP A 1 102 ? 13.159 -12.916 -15.625 1.00 59.59 102 ASP A CA 1
ATOM 808 C C . ASP A 1 102 ? 13.591 -11.491 -16.009 1.00 59.59 102 ASP A C 1
ATOM 810 O O . ASP A 1 102 ? 14.676 -11.275 -16.548 1.00 59.59 102 ASP A O 1
ATOM 814 N N . ASP A 1 103 ? 12.768 -10.488 -15.729 1.00 55.69 103 ASP A N 1
ATOM 815 C CA . ASP A 1 103 ? 13.081 -9.072 -15.916 1.00 55.69 103 ASP A CA 1
ATOM 816 C C . ASP A 1 103 ? 13.923 -8.507 -14.768 1.00 55.69 103 ASP A C 1
ATOM 818 O O . ASP A 1 103 ? 14.186 -7.305 -14.720 1.00 55.69 103 ASP A O 1
ATOM 822 N N . GLY A 1 104 ? 14.382 -9.383 -13.868 1.00 52.53 104 GLY A N 1
ATOM 823 C CA . GLY A 1 104 ? 15.082 -9.002 -12.659 1.00 52.53 104 GLY A CA 1
ATOM 824 C C . GLY A 1 104 ? 14.176 -8.142 -11.800 1.00 52.53 104 GLY A C 1
ATOM 825 O O . GLY A 1 104 ? 14.644 -7.138 -11.306 1.00 52.53 104 GLY A O 1
ATOM 826 N N . TYR A 1 105 ? 12.883 -8.455 -11.662 1.00 53.31 105 TYR A N 1
ATOM 827 C CA . TYR A 1 105 ? 11.953 -7.664 -10.852 1.00 53.31 105 TYR A CA 1
ATOM 828 C C . TYR A 1 105 ? 12.461 -7.469 -9.426 1.00 53.31 105 TYR A C 1
ATOM 830 O O . TYR A 1 105 ? 12.520 -6.337 -8.969 1.00 53.31 105 TYR A O 1
ATOM 838 N N . SER A 1 106 ? 12.938 -8.520 -8.758 1.00 55.25 106 SER A N 1
ATOM 839 C CA . SER A 1 106 ? 13.618 -8.386 -7.463 1.00 55.25 106 SER A CA 1
ATOM 840 C C . SER A 1 106 ? 14.850 -7.478 -7.559 1.00 55.25 106 SER A C 1
ATOM 842 O O . SER A 1 106 ? 15.045 -6.606 -6.720 1.00 55.25 106 SER A O 1
ATOM 844 N N . GLU A 1 107 ? 15.624 -7.583 -8.639 1.00 53.84 107 GLU A N 1
ATOM 845 C CA . GLU A 1 107 ? 16.772 -6.725 -8.945 1.00 53.84 107 GLU A CA 1
ATOM 846 C C . GLU A 1 107 ? 16.385 -5.275 -9.297 1.00 53.84 107 GLU A C 1
ATOM 848 O O . GLU A 1 107 ? 17.162 -4.375 -9.004 1.00 53.84 107 GLU A O 1
ATOM 853 N N . ASN A 1 108 ? 15.206 -5.030 -9.881 1.00 56.31 108 ASN A N 1
ATOM 854 C CA . ASN A 1 108 ? 14.636 -3.753 -10.317 1.00 56.31 108 ASN A CA 1
ATOM 855 C C . ASN A 1 108 ? 13.893 -3.070 -9.179 1.00 56.31 108 ASN A C 1
ATOM 857 O O . ASN A 1 108 ? 13.933 -1.854 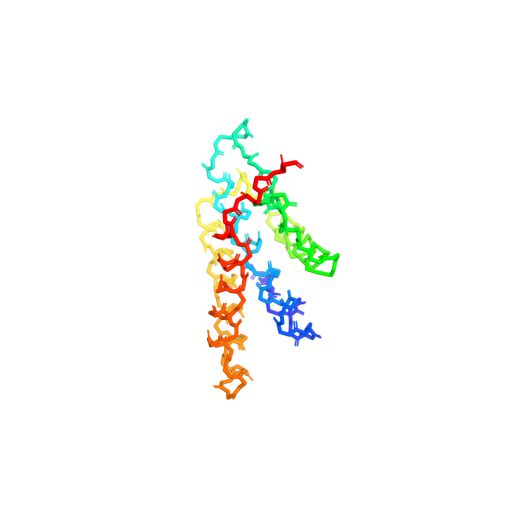-9.097 1.00 56.31 108 ASN A O 1
ATOM 861 N N . VAL A 1 109 ? 13.278 -3.833 -8.280 1.00 57.50 109 VAL A N 1
ATOM 862 C CA . VAL A 1 109 ? 12.773 -3.403 -6.979 1.00 57.50 109 VAL A CA 1
ATOM 863 C C . VAL A 1 109 ? 13.963 -3.038 -6.104 1.00 57.50 109 VAL A C 1
ATOM 865 O O . VAL A 1 109 ? 14.019 -1.925 -5.596 1.00 57.50 109 VAL A O 1
ATOM 868 N N . GLU A 1 110 ? 14.986 -3.890 -6.010 1.00 58.41 110 GLU A N 1
ATOM 869 C CA . GLU A 1 110 ? 16.240 -3.541 -5.344 1.00 58.41 110 GLU A CA 1
ATOM 870 C C . GLU A 1 110 ? 16.965 -2.391 -6.042 1.00 58.41 110 GLU A C 1
ATOM 872 O O . GLU A 1 110 ? 17.612 -1.610 -5.368 1.00 58.41 110 GLU A O 1
ATOM 877 N N . LYS A 1 111 ? 16.906 -2.253 -7.369 1.00 59.16 111 LYS A N 1
ATOM 878 C CA . LYS A 1 111 ? 17.496 -1.126 -8.109 1.00 59.16 111 LYS A CA 1
ATOM 879 C C . LYS A 1 111 ? 16.650 0.124 -7.979 1.00 59.16 111 LYS A C 1
ATOM 881 O O . LYS A 1 111 ? 17.217 1.203 -7.996 1.00 59.16 111 LYS A O 1
ATOM 886 N N . PHE A 1 112 ? 15.340 0.006 -7.821 1.00 60.84 112 PHE A N 1
ATOM 887 C CA . PHE A 1 112 ? 14.450 1.102 -7.485 1.00 60.84 112 PHE A CA 1
ATOM 888 C C . PHE A 1 112 ? 14.792 1.571 -6.078 1.00 60.84 112 PHE A C 1
ATOM 890 O O . PHE A 1 112 ? 15.186 2.717 -5.926 1.00 60.84 112 PHE A O 1
ATOM 897 N N . PHE A 1 113 ? 14.817 0.681 -5.084 1.00 60.59 113 PHE A N 1
ATOM 898 C CA . PHE A 1 113 ? 15.261 0.997 -3.726 1.00 60.59 113 PHE A CA 1
ATOM 899 C C . PHE A 1 113 ? 16.722 1.474 -3.676 1.00 60.59 113 PHE A C 1
ATOM 901 O O . PHE A 1 113 ? 16.999 2.456 -3.006 1.00 60.59 113 PHE A O 1
ATOM 908 N N . ARG A 1 114 ? 17.649 0.905 -4.461 1.00 61.12 114 ARG A N 1
ATOM 909 C CA . ARG A 1 114 ? 19.039 1.389 -4.592 1.00 61.12 114 ARG A CA 1
ATOM 910 C C . ARG A 1 114 ? 19.119 2.731 -5.306 1.00 61.12 114 ARG A C 1
ATOM 912 O O . ARG A 1 114 ? 19.929 3.554 -4.928 1.00 61.12 114 ARG A O 1
ATOM 919 N N . MET A 1 115 ? 18.308 2.990 -6.327 1.00 61.25 115 MET A N 1
ATOM 920 C CA . MET A 1 115 ? 18.225 4.290 -7.003 1.00 61.25 115 MET A CA 1
ATOM 921 C C . MET A 1 115 ? 17.659 5.338 -6.045 1.00 61.25 115 MET A C 1
ATOM 923 O O . MET A 1 115 ? 18.120 6.481 -6.053 1.00 61.25 115 MET A O 1
ATOM 927 N N . MET A 1 116 ? 16.673 4.955 -5.234 1.00 57.69 116 MET A N 1
ATOM 928 C CA . MET A 1 116 ? 16.148 5.764 -4.143 1.00 57.69 116 MET A CA 1
ATOM 929 C C . MET A 1 116 ? 17.283 6.043 -3.146 1.00 57.69 116 MET A C 1
ATOM 931 O O . MET A 1 116 ? 17.580 7.214 -2.936 1.00 57.69 116 MET A O 1
ATOM 935 N N . ASP A 1 117 ? 18.014 5.019 -2.684 1.00 54.34 117 ASP A N 1
ATOM 936 C CA . ASP A 1 117 ? 19.153 5.100 -1.749 1.00 54.34 117 ASP A CA 1
ATOM 937 C C . ASP A 1 117 ? 20.373 5.885 -2.291 1.00 54.34 117 ASP A C 1
ATOM 939 O O . ASP A 1 117 ? 21.009 6.657 -1.573 1.00 54.34 117 ASP A O 1
ATOM 943 N N . GLU A 1 118 ? 20.723 5.751 -3.570 1.00 54.44 118 GLU A N 1
ATOM 944 C CA . GLU A 1 118 ? 21.837 6.460 -4.215 1.00 54.44 118 GLU A CA 1
ATOM 945 C C . GLU A 1 118 ? 21.501 7.934 -4.466 1.00 54.44 118 GLU A C 1
ATOM 947 O O . GLU A 1 118 ? 22.362 8.811 -4.324 1.00 54.44 118 GLU A O 1
ATOM 952 N N . LYS A 1 119 ? 20.242 8.243 -4.812 1.00 52.56 119 LYS A N 1
ATOM 953 C CA . LYS A 1 119 ? 19.745 9.630 -4.822 1.00 52.56 119 LYS A CA 1
ATOM 954 C C . LYS A 1 119 ? 19.644 10.209 -3.405 1.00 52.56 119 LYS A C 1
ATOM 956 O O . LYS A 1 119 ? 19.776 11.423 -3.251 1.00 52.56 119 LYS A O 1
ATOM 961 N N . TRP A 1 120 ? 19.435 9.356 -2.408 1.00 55.22 120 TRP A N 1
ATOM 962 C CA . TRP A 1 120 ? 19.261 9.649 -0.983 1.00 55.22 120 TRP A CA 1
ATOM 963 C C . TRP A 1 120 ? 20.576 9.893 -0.228 1.00 55.22 120 TRP A C 1
ATOM 965 O O . TRP A 1 120 ? 20.604 10.726 0.672 1.00 55.22 120 TRP A O 1
ATOM 975 N N . ASN A 1 121 ? 21.688 9.263 -0.630 1.00 47.06 121 ASN A N 1
ATOM 976 C CA . ASN A 1 121 ? 22.977 9.360 0.072 1.00 47.06 121 ASN A CA 1
ATOM 977 C C . ASN A 1 121 ? 24.015 10.273 -0.611 1.00 47.06 121 ASN A C 1
ATOM 979 O O . ASN A 1 121 ? 25.209 10.217 -0.303 1.00 47.06 121 ASN A O 1
ATOM 983 N N . ARG A 1 122 ? 23.601 11.140 -1.550 1.00 45.38 122 ARG A N 1
ATOM 984 C CA . ARG A 1 122 ? 24.495 12.200 -2.039 1.00 45.38 122 ARG A CA 1
ATOM 985 C C . ARG A 1 122 ? 24.695 13.222 -0.916 1.00 45.38 122 ARG A C 1
ATOM 987 O O . ARG A 1 122 ? 23.722 13.892 -0.566 1.00 45.38 122 ARG A O 1
ATOM 994 N N . PRO A 1 123 ? 25.921 13.410 -0.383 1.00 38.19 123 PRO A N 1
ATOM 995 C CA . PRO A 1 123 ? 26.164 14.501 0.545 1.00 38.19 123 PRO A CA 1
ATOM 996 C C . PRO A 1 123 ? 25.745 15.796 -0.142 1.00 38.19 123 PRO A C 1
ATOM 998 O O . PRO A 1 123 ? 26.058 16.001 -1.323 1.00 38.19 123 PRO A O 1
ATOM 1001 N N . ALA A 1 124 ? 24.998 16.633 0.584 1.00 43.47 124 ALA A N 1
ATOM 1002 C CA . ALA A 1 124 ? 24.626 17.959 0.125 1.00 43.47 124 ALA A CA 1
ATOM 1003 C C . ALA A 1 124 ? 25.885 18.605 -0.453 1.00 43.47 124 ALA A C 1
ATOM 1005 O O . ALA A 1 124 ? 26.862 18.811 0.271 1.00 43.47 124 ALA A O 1
ATOM 1006 N N . ARG A 1 125 ? 25.908 18.851 -1.771 1.00 42.59 125 ARG A N 1
ATOM 1007 C CA . ARG A 1 125 ? 26.973 19.666 -2.349 1.00 42.59 125 ARG A CA 1
ATOM 1008 C C . ARG A 1 125 ? 26.903 20.973 -1.586 1.00 42.59 125 ARG A C 1
ATOM 1010 O O . ARG A 1 125 ? 25.895 21.669 -1.674 1.00 42.59 125 ARG A O 1
ATOM 1017 N N . SER A 1 126 ? 27.945 21.241 -0.807 1.00 44.59 126 SER A N 1
ATOM 1018 C CA . SER A 1 126 ? 28.214 22.543 -0.229 1.00 44.59 126 SER A CA 1
ATOM 1019 C C . SER A 1 126 ? 27.998 23.562 -1.339 1.00 44.59 126 SER A C 1
ATOM 1021 O O . SER A 1 126 ? 28.748 23.576 -2.318 1.00 44.59 126 SER A O 1
ATOM 1023 N N . LEU A 1 127 ? 26.914 24.326 -1.226 1.00 37.84 127 LEU A N 1
ATOM 1024 C CA . LEU A 1 127 ? 26.691 25.504 -2.043 1.00 37.84 127 LEU A CA 1
ATOM 1025 C C . LEU A 1 127 ? 27.758 26.502 -1.593 1.00 37.84 127 LEU A C 1
ATOM 1027 O O . LEU A 1 127 ? 27.607 27.152 -0.560 1.00 37.84 127 LEU A O 1
ATOM 1031 N N . GLY A 1 128 ? 28.893 26.467 -2.292 1.00 34.91 128 GLY A N 1
ATOM 1032 C CA . GLY A 1 128 ? 29.876 27.543 -2.289 1.00 34.91 128 GLY A CA 1
ATOM 1033 C C . GLY A 1 128 ? 29.388 28.722 -3.112 1.00 34.91 128 GLY A C 1
ATOM 1034 O O . GLY A 1 128 ? 28.485 28.519 -3.957 1.00 34.91 128 GLY A O 1
#

Solvent-accessible surface area (backbone atoms only — not comparable to full-atom values): 7528 Å² total; per-residue (Å²): 124,93,69,84,63,64,40,77,74,34,74,85,44,58,66,73,41,32,52,49,14,50,52,45,44,54,44,45,58,59,44,40,75,46,61,78,95,71,48,68,59,66,65,64,81,45,99,91,49,68,70,52,71,65,21,50,52,50,25,51,51,52,53,52,49,52,24,60,75,68,71,39,56,79,68,69,51,53,71,70,61,44,52,53,52,53,49,43,54,50,52,33,51,52,54,52,43,70,76,33,73,83,78,38,40,70,58,48,51,50,43,46,54,44,50,51,48,58,70,65,67,58,73,80,75,78,84,122

pLDDT: mean 80.58, std 17.51, range [34.91, 97.19]

Radius of gyration: 15.96 Å; Cα contacts (8 Å, |Δi|>4): 86; chains: 1; bounding box: 47×42×32 Å

Secondary structure (DSSP, 8-state):
-----SHHHHTTS-HHHHHHHHHHHHHHHHHHTS-GGGPPPTT-SBTTBPPPHHHHHHHHHHHHHHHHHHTS-GGG--HHHHHHHHHHHHHHHHHHHHH-TTTTHHHHHHHHHHHHHHHHS-------

=== Feature glossary ===
Legend for the data blocks above and below:

— What the protein is —

The amino-acid sequence is the protein's primary structure: the linear order of residues from the N-terminus to the C-terminus, written in one-letter code. Everything else here — the 3D coordinates, the secondary structure, the domain annotations — is ultimately a consequence of this string.

Functional annotations link the protein to curated databases. InterPro entries identify conserved domains and families by matching the sequence against member-database signatures (Pfam, PROSITE, CDD, …). Gene Ontology (GO) terms describe molecular function, biological process, and cellular component in a controlled vocabulary. CATH places the structure in a hierarchical fold classification (Class/Architecture/Topology/Homologous-superfamily). The organism is the source species.

— Where its atoms are —

Atomic coordinates in PDBx/mmCIF format — the same representation the Protein Data Bank distributes. Each line of the _atom_site loop places one backbone atom in Cartesian space (units: ångströms, origin: arbitrary).

The six renders are orthographic views along the three Cartesian axes in both directions. Representation (cartoon, sticks, or surface) and color scheme (sequence-rainbow or by-chain) vary across proteins so the training set covers all the common visualization conventions.

— Local backbone conformation —

Eight-state secondary structure (DSSP): H is the canonical α-helix, G the tighter 3₁₀-helix, I the wider π-helix; E/B are β-structure, T and S are turns and bends, and '-' is everything else. DSSP derives these from the pattern of main-chain N–H···O=C hydrogen bonds, not from the sequence.

Three-state secondary structure (P-SEA) collapses the eight DSSP classes into helix (a), strand (b), and coil (c). P-SEA assigns these from Cα geometry alone — distances and angles — without requiring backbone oxygens, so it works on any Cα trace.

φ (phi) and ψ (psi) are the two rotatable backbone dihedrals per residue: φ is the C(i-1)–N–Cα–C torsion, ψ is the N–Cα–C–N(i+1) torsion, both in degrees on (−180°, 180°]. α-helical residues cluster near (−60°, −45°); β-strand residues near (−120°, +130°). A Ramachandran plot is simply a scatter of (φ, ψ) for every residu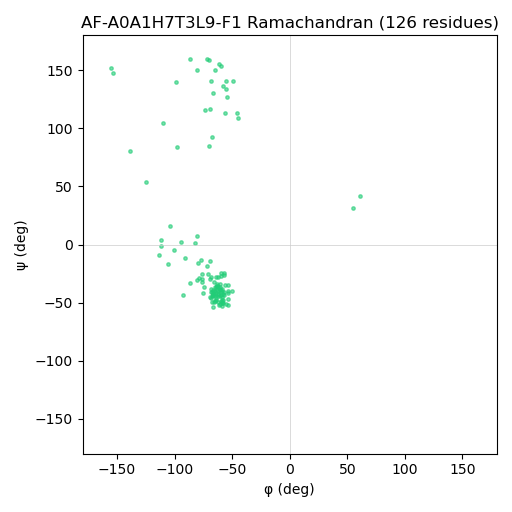e.

— Global shape and packing —

The geometric summary reports three shape descriptors. Rg (radius of gyration) measures how spread out the Cα atoms are about their centre of mass; compact globular proteins have small Rg, elongated or unfolded ones large. Cα contacts (<8 Å, |i−j|>4) count long-range residue pairs in spatial proximity — high for tightly packed folds, near zero for rods or random coil. The bounding-box extents give the protein's footprint along x, y, z in Å.

SASA measures how much of the protein is reachable by solvent. It is computed by rolling a water-sized probe over the atomic surface and summing the exposed area (Å²). Per-residue SASA distinguishes core (buried, low SASA) from surface (exposed, high SASA) residues; total SASA is a whole-molecule size measure.

Plot images: a contact map (which residues are close in 3D, as an N×N binary image), a Ramachandran scatter (backbone torsion angles, revealing secondary-structure composition at a glance), and — for AlphaFold structures — a PAE heatmap (pairwise prediction confidence).

— Structural neighborhood —

A 3Di character summarizes, for each residue, the relative orientation of the Cα frame of its nearest spatial neighbor. Because it encodes fold topology rather than chemistry, 3Di alignments detect remote structural similarity that sequence alignment misses.

The Foldseek neighbor list gives the closest experimentally determined structures in the PDB, ranked by structural alignment. TM-score near 1 means near-identical fold; near 0.3 means only rough topology match. This is how one finds what a novel AlphaFold prediction most resembles in the solved-structure universe.

— Confidence and disorder —

For AlphaFold models, the B-factor field carries pLDDT — the model's own estimate of local accuracy on a 0–100 scale. Regions with pLDDT<50 should be treated as essentially unmodeled; they often correspond to intrinsically disordered segments.

Crystallographic B-factors measure how much each atom's electron density is smeared out, in Å². They rise in mobile loops and surface residues and fall in the buried interior. In AlphaFold models this column is repurposed to hold pLDDT instead.

Predicted Aligned Error (PAE) is an AlphaFold confidence matrix: entry (i, j) is the expected error in the position of residue j, in ångströms, when the prediction is superimposed on the true structure at residue i. Low PAE within a block of residues means that block is internally rigid and well-predicted; high PAE between two blocks means their relative placement is uncertain even if each block individually is confident.